Protein AF-A0A523S6F2-F1 (afdb_monomer_lite)

Radius of gyration: 18.32 Å; chains: 1; bounding box: 43×19×48 Å

Foldseek 3Di:
DAQKDKDWDWDWDADPPRHIDIDIDIDIDRNVVVLVVLVVLLVVLVVVLVVVVHDDFLQLSQQQRHPDRPDHDDNVVSVVSSVCSVVVVDND

Secondary structure (DSSP, 8-state):
--SEEEEEEEEEEE-GGG-EEEEEEEEEEEHHHHHHHHHHHHHHHHHHHHHTT--S--HHHHHHH-SS-SS---HHHHHHHHHHHHTTS---

Structure (mmCIF, N/CA/C/O backbone):
data_AF-A0A523S6F2-F1
#
_entry.id   AF-A0A523S6F2-F1
#
loop_
_atom_site.group_PDB
_atom_site.id
_atom_site.type_symbol
_atom_site.label_atom_id
_atom_site.label_alt_id
_atom_site.label_comp_id
_atom_site.label_asym_id
_atom_site.label_entity_id
_atom_site.label_seq_id
_atom_site.pdbx_PDB_ins_code
_atom_site.Cartn_x
_atom_site.Cartn_y
_atom_site.Cartn_z
_atom_site.occupancy
_atom_site.B_iso_or_equiv
_atom_site.auth_seq_id
_atom_site.auth_comp_id
_atom_site.auth_asym_id
_atom_site.auth_atom_id
_atom_site.pdbx_PDB_model_num
ATOM 1 N N . MET A 1 1 ? 22.895 -1.026 12.179 1.00 49.69 1 MET A N 1
ATOM 2 C CA . MET A 1 1 ? 21.588 -1.180 12.859 1.00 49.69 1 MET A CA 1
ATOM 3 C C . MET A 1 1 ? 20.806 0.127 12.732 1.00 49.69 1 MET A C 1
ATOM 5 O O . MET A 1 1 ? 20.507 0.757 13.735 1.00 49.69 1 MET A O 1
ATOM 9 N N . ASN A 1 2 ? 20.493 0.529 11.495 1.00 75.06 2 ASN A N 1
ATOM 10 C CA . ASN A 1 2 ? 19.667 1.704 11.191 1.00 75.06 2 ASN A CA 1
ATOM 11 C C . ASN A 1 2 ? 18.364 1.240 10.526 1.00 75.06 2 ASN A C 1
ATOM 13 O O . ASN A 1 2 ? 18.325 0.159 9.945 1.00 75.06 2 ASN A O 1
ATOM 17 N N . ASN A 1 3 ? 17.316 2.062 10.608 1.00 83.19 3 ASN A N 1
ATOM 18 C CA . ASN A 1 3 ? 15.992 1.847 10.000 1.00 83.19 3 ASN A CA 1
ATOM 19 C C . ASN A 1 3 ? 15.987 2.063 8.468 1.00 83.19 3 ASN A C 1
ATOM 21 O O . ASN A 1 3 ? 14.942 2.281 7.861 1.00 83.19 3 ASN A O 1
ATOM 25 N N . GLU A 1 4 ? 17.163 2.084 7.854 1.00 90.19 4 GLU A N 1
ATOM 26 C CA . GLU A 1 4 ? 17.349 2.254 6.421 1.00 90.19 4 GLU A CA 1
ATOM 27 C C . GLU A 1 4 ? 17.233 0.901 5.731 1.00 90.19 4 GLU A C 1
ATOM 29 O O . GLU A 1 4 ? 17.685 -0.133 6.230 1.00 90.19 4 GLU A O 1
ATOM 34 N N . ARG A 1 5 ? 16.621 0.925 4.559 1.00 89.25 5 ARG A N 1
ATOM 35 C CA . ARG A 1 5 ? 16.438 -0.225 3.707 1.00 89.25 5 ARG A CA 1
ATOM 36 C C . ARG A 1 5 ? 16.812 0.151 2.296 1.00 89.25 5 ARG A C 1
ATOM 38 O O . ARG A 1 5 ? 16.257 1.076 1.710 1.00 89.25 5 ARG A O 1
ATOM 45 N N . GLU A 1 6 ? 17.705 -0.648 1.750 1.00 93.88 6 GLU A N 1
ATOM 46 C CA . GLU A 1 6 ? 18.096 -0.584 0.360 1.00 93.88 6 GLU A CA 1
ATOM 47 C C . GLU A 1 6 ? 17.602 -1.837 -0.364 1.00 93.88 6 GLU A C 1
ATOM 49 O O . GLU A 1 6 ? 17.593 -2.940 0.190 1.00 93.88 6 GLU A O 1
ATOM 54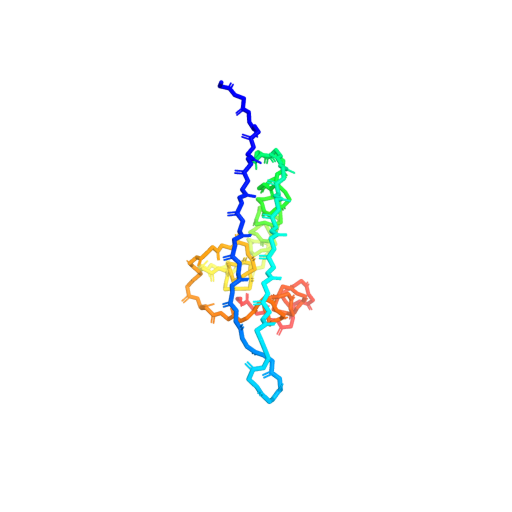 N N . SER A 1 7 ? 17.102 -1.683 -1.582 1.00 94.56 7 SER A N 1
ATOM 55 C CA . SER A 1 7 ? 16.596 -2.784 -2.397 1.00 94.56 7 SER A CA 1
ATOM 56 C C . SER A 1 7 ? 17.013 -2.601 -3.844 1.00 94.56 7 SER A C 1
ATOM 58 O O . SER A 1 7 ? 16.850 -1.524 -4.410 1.00 94.56 7 SER A O 1
ATOM 60 N N . TYR A 1 8 ? 17.527 -3.676 -4.434 1.00 97.00 8 TYR A N 1
ATOM 61 C CA . TYR A 1 8 ? 17.961 -3.725 -5.823 1.00 97.00 8 TYR A CA 1
ATOM 62 C C . TYR A 1 8 ? 17.065 -4.697 -6.585 1.00 97.00 8 TYR A C 1
ATOM 64 O O . TYR A 1 8 ? 16.902 -5.847 -6.174 1.00 97.00 8 TYR A O 1
ATOM 72 N N . PHE A 1 9 ? 16.490 -4.239 -7.692 1.00 97.44 9 PHE A N 1
ATOM 73 C CA . PHE A 1 9 ? 15.692 -5.052 -8.599 1.00 97.44 9 PHE A CA 1
ATOM 74 C C . PHE A 1 9 ? 16.363 -5.059 -9.967 1.00 97.44 9 PHE A C 1
ATOM 76 O O . PHE A 1 9 ? 16.623 -4.003 -10.536 1.00 97.44 9 PHE A O 1
ATOM 83 N N . TYR A 1 10 ? 16.616 -6.259 -10.482 1.00 97.56 10 TYR A N 1
ATOM 84 C CA . TYR A 1 10 ? 17.119 -6.490 -11.830 1.00 97.56 10 TYR A CA 1
ATOM 85 C C . TYR A 1 10 ? 16.021 -7.183 -12.630 1.00 97.56 10 TYR A C 1
ATOM 87 O O . TYR A 1 10 ? 15.602 -8.291 -12.284 1.00 97.56 10 TYR A O 1
ATOM 95 N N . VAL A 1 11 ? 15.525 -6.529 -13.674 1.00 97.69 11 VAL A N 1
ATOM 96 C CA . VAL A 1 11 ? 14.458 -7.056 -14.528 1.00 97.69 11 VAL A CA 1
ATOM 97 C C . VAL A 1 11 ? 15.003 -7.218 -15.935 1.00 97.69 11 VAL A C 1
ATOM 99 O O . VAL A 1 11 ? 15.418 -6.249 -16.560 1.00 97.69 11 VAL A O 1
ATOM 102 N N . HIS A 1 12 ? 14.960 -8.439 -16.458 1.00 97.56 12 HIS A N 1
ATOM 103 C CA . HIS A 1 12 ? 15.346 -8.738 -17.832 1.00 97.56 12 HIS A CA 1
ATOM 104 C C . HIS A 1 12 ? 14.169 -9.347 -18.592 1.00 97.56 12 HIS A C 1
ATOM 106 O O . HIS A 1 12 ? 13.451 -10.201 -18.069 1.00 97.56 12 HIS A O 1
ATOM 112 N N . GLY A 1 13 ? 13.961 -8.909 -19.830 1.00 97.12 13 GLY A N 1
ATOM 113 C CA . GLY A 1 13 ? 12.823 -9.315 -20.644 1.00 97.12 13 GLY A CA 1
ATOM 114 C C . GLY A 1 13 ? 13.039 -9.073 -22.132 1.00 97.12 13 GLY A C 1
ATOM 115 O O . GLY A 1 13 ? 14.153 -8.824 -22.592 1.00 97.12 13 GLY A O 1
ATOM 116 N N . ARG A 1 14 ? 11.952 -9.164 -22.902 1.00 98.06 14 ARG A N 1
ATOM 117 C CA . ARG A 1 14 ? 11.950 -8.943 -24.353 1.00 98.06 14 ARG A CA 1
ATOM 118 C C . ARG A 1 14 ? 10.785 -8.046 -24.764 1.00 98.06 14 ARG A C 1
ATOM 120 O O . ARG A 1 14 ? 9.694 -8.162 -24.212 1.00 98.06 14 ARG A O 1
ATOM 127 N N . GLN A 1 15 ? 11.027 -7.173 -25.733 1.00 96.00 15 GLN A N 1
ATOM 128 C CA . GLN A 1 15 ? 10.061 -6.264 -26.345 1.00 96.00 15 GLN A CA 1
ATOM 129 C C . GLN A 1 15 ? 9.538 -6.826 -27.679 1.00 96.00 15 GLN A C 1
ATOM 131 O O . GLN A 1 15 ? 9.786 -7.983 -28.036 1.00 96.00 15 GLN A O 1
ATOM 136 N N . PHE A 1 16 ? 8.801 -5.996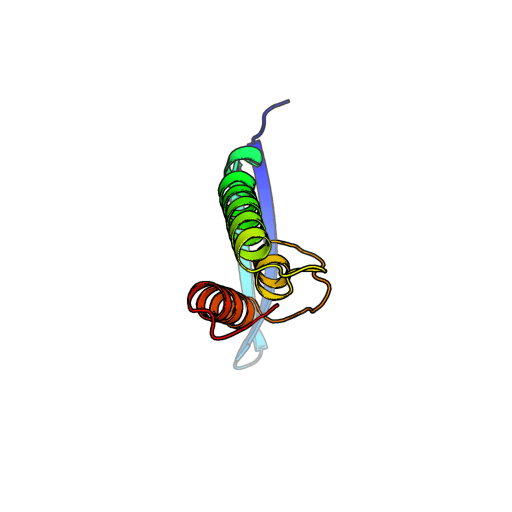 -28.426 1.00 97.44 16 PHE A N 1
ATOM 137 C CA . PHE A 1 16 ? 8.338 -6.314 -29.774 1.00 97.44 16 PHE A CA 1
ATOM 138 C C . PHE A 1 16 ? 9.496 -6.789 -30.667 1.00 97.44 16 PHE A C 1
ATOM 14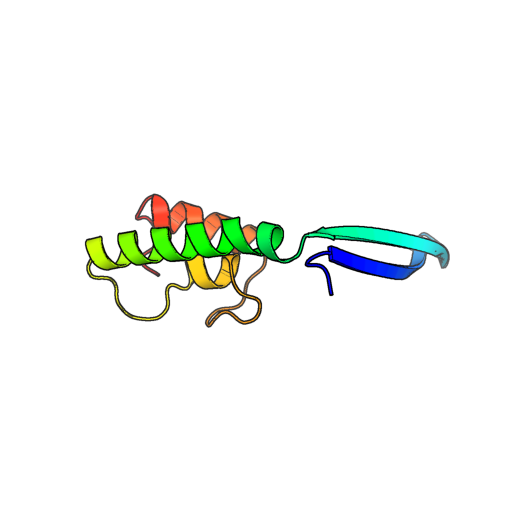0 O O . PHE A 1 16 ? 10.598 -6.246 -30.623 1.00 97.44 16 PHE A O 1
ATOM 147 N N . GLY A 1 17 ? 9.257 -7.843 -31.449 1.00 97.25 17 GLY A N 1
ATOM 148 C CA . GLY A 1 17 ? 10.290 -8.456 -32.291 1.00 97.25 17 GLY A CA 1
ATOM 149 C C . GLY A 1 17 ? 11.377 -9.221 -31.525 1.00 97.25 17 GLY A C 1
ATOM 150 O O . GLY A 1 17 ? 12.370 -9.618 -32.123 1.00 97.25 17 GLY A O 1
ATOM 151 N N . GLY A 1 18 ? 11.217 -9.445 -30.215 1.00 96.69 18 GLY A N 1
ATOM 152 C CA . GLY A 1 18 ? 12.174 -10.201 -29.405 1.00 96.69 18 GLY A CA 1
ATOM 153 C C . GLY A 1 18 ? 13.408 -9.408 -28.966 1.00 96.69 18 GLY A C 1
ATOM 154 O O . GLY A 1 18 ? 14.316 -10.007 -28.389 1.00 96.69 18 GLY A O 1
ATOM 155 N N . ALA A 1 19 ? 13.439 -8.091 -29.199 1.00 97.62 19 ALA A N 1
ATOM 156 C CA . ALA A 1 19 ? 14.526 -7.221 -28.757 1.00 97.62 19 ALA A CA 1
ATOM 157 C C . ALA A 1 19 ? 14.675 -7.273 -27.222 1.00 97.62 19 ALA A C 1
ATOM 159 O O . ALA A 1 19 ? 13.668 -7.157 -26.520 1.00 97.62 19 ALA A O 1
ATOM 160 N N . PRO A 1 20 ? 15.883 -7.477 -26.671 1.00 97.69 20 PRO A N 1
ATOM 161 C CA . PRO A 1 20 ? 16.070 -7.581 -25.228 1.00 97.69 20 PRO A CA 1
ATOM 162 C C . PRO A 1 20 ? 15.841 -6.230 -24.539 1.00 97.69 20 PRO A C 1
ATOM 164 O O . PRO A 1 20 ? 16.185 -5.179 -25.074 1.00 97.69 20 PRO A O 1
ATOM 167 N N . ILE A 1 21 ? 15.303 -6.270 -23.323 1.00 97.75 21 ILE A N 1
ATOM 168 C CA . ILE A 1 21 ? 15.221 -5.123 -22.415 1.00 97.75 21 ILE A CA 1
ATOM 169 C C . ILE A 1 21 ? 15.762 -5.525 -21.045 1.00 97.75 21 ILE A C 1
ATOM 171 O O . ILE A 1 21 ? 15.483 -6.619 -20.556 1.00 97.75 21 ILE A O 1
ATOM 175 N N . THR A 1 22 ? 16.504 -4.615 -20.422 1.00 98.00 22 THR A N 1
ATOM 176 C CA . THR A 1 22 ? 16.998 -4.737 -19.051 1.00 98.00 22 THR A CA 1
ATOM 177 C C . THR A 1 22 ? 16.631 -3.473 -18.281 1.00 98.00 22 THR A C 1
ATOM 179 O O . THR A 1 22 ? 16.724 -2.375 -18.828 1.00 98.00 22 THR A O 1
ATOM 182 N N . ILE A 1 23 ? 16.193 -3.628 -17.033 1.00 98.00 23 ILE A N 1
ATOM 183 C CA . ILE A 1 23 ? 15.835 -2.541 -16.124 1.00 98.00 23 ILE A CA 1
ATOM 184 C C . ILE A 1 23 ? 16.498 -2.807 -14.774 1.00 98.00 23 ILE A C 1
ATOM 186 O O . ILE A 1 23 ? 16.227 -3.830 -14.143 1.00 98.00 23 ILE A O 1
ATOM 190 N N . ASP A 1 24 ? 17.291 -1.839 -14.322 1.00 98.00 24 ASP A N 1
ATOM 191 C CA . ASP A 1 24 ? 17.942 -1.846 -13.016 1.00 98.00 24 ASP A CA 1
ATOM 192 C C . ASP A 1 24 ? 17.292 -0.786 -12.129 1.00 98.00 24 ASP A C 1
ATOM 194 O O . ASP A 1 24 ? 17.192 0.382 -12.508 1.00 98.00 24 ASP A O 1
ATOM 198 N N . ILE A 1 25 ? 16.830 -1.187 -10.946 1.00 98.06 25 ILE A N 1
ATOM 199 C CA . ILE A 1 25 ? 16.145 -0.302 -10.002 1.00 98.06 25 ILE A CA 1
ATOM 200 C C . ILE A 1 25 ? 16.828 -0.415 -8.646 1.00 98.06 25 ILE A C 1
ATOM 202 O O . ILE A 1 25 ? 16.923 -1.505 -8.085 1.00 98.06 25 ILE A O 1
ATOM 206 N N . ARG A 1 26 ? 17.245 0.722 -8.089 1.00 97.12 26 ARG A N 1
ATOM 207 C CA . ARG A 1 26 ? 17.709 0.850 -6.706 1.00 97.12 26 ARG A CA 1
ATOM 208 C C . ARG A 1 26 ? 16.714 1.704 -5.935 1.00 97.12 26 ARG A C 1
ATOM 210 O O . ARG A 1 26 ? 16.355 2.789 -6.382 1.00 97.12 26 ARG A O 1
ATOM 217 N N . VAL A 1 27 ? 16.266 1.203 -4.792 1.00 95.62 27 VAL A N 1
ATOM 218 C CA . VAL A 1 27 ? 15.347 1.899 -3.891 1.00 95.62 27 VAL A CA 1
ATOM 219 C C . VAL A 1 27 ? 16.011 2.016 -2.533 1.00 95.62 27 VAL A C 1
ATOM 221 O O . VAL A 1 27 ? 16.313 1.002 -1.909 1.00 95.62 27 VAL A O 1
ATOM 224 N N . GLU A 1 28 ? 16.201 3.247 -2.079 1.00 94.12 28 GLU A N 1
ATOM 225 C CA . GLU A 1 28 ? 16.662 3.576 -0.734 1.00 94.12 28 GLU A CA 1
ATOM 226 C C . GLU A 1 28 ? 15.508 4.222 0.028 1.00 94.12 28 GLU A C 1
ATOM 228 O O . GLU A 1 28 ? 14.887 5.172 -0.451 1.00 94.12 28 GLU A O 1
ATOM 233 N N . MET A 1 29 ? 15.179 3.687 1.199 1.00 91.06 29 MET A N 1
ATOM 234 C CA . MET A 1 29 ? 14.075 4.189 2.009 1.00 91.06 29 MET A CA 1
ATOM 235 C C . MET A 1 29 ? 14.288 3.923 3.492 1.00 91.06 29 MET A C 1
ATOM 237 O O . MET A 1 29 ? 15.057 3.052 3.882 1.00 91.06 29 MET A O 1
ATOM 241 N N . THR A 1 30 ? 13.535 4.627 4.328 1.00 92.50 30 THR A N 1
ATOM 242 C CA . THR A 1 30 ? 13.474 4.361 5.767 1.00 92.50 30 THR A CA 1
ATOM 243 C C . THR A 1 30 ? 12.234 3.509 6.066 1.00 92.50 30 THR A C 1
ATOM 245 O O . THR A 1 30 ? 11.111 3.950 5.817 1.00 92.50 30 THR A O 1
ATOM 248 N N . ASP A 1 31 ? 12.405 2.290 6.589 1.00 88.12 31 ASP A N 1
ATOM 249 C CA . ASP A 1 31 ? 11.342 1.263 6.647 1.00 88.12 31 ASP A CA 1
ATOM 250 C C . ASP A 1 31 ? 10.203 1.650 7.612 1.00 88.12 31 ASP A C 1
ATOM 252 O O . ASP A 1 31 ? 9.025 1.557 7.269 1.00 88.12 31 ASP A O 1
ATOM 256 N N . GLY A 1 32 ? 10.535 2.176 8.796 1.00 87.50 32 GLY A N 1
ATOM 257 C CA . GLY A 1 32 ? 9.538 2.629 9.779 1.00 87.50 32 GLY A CA 1
ATOM 258 C C . GLY A 1 32 ? 8.569 3.699 9.242 1.00 87.50 32 GLY A C 1
ATOM 259 O O . GLY A 1 32 ? 7.356 3.480 9.275 1.00 87.50 32 GLY A O 1
ATOM 260 N N . PRO A 1 33 ? 9.060 4.838 8.712 1.00 90.31 33 PRO A N 1
ATOM 261 C CA . PRO A 1 33 ? 8.216 5.841 8.062 1.00 90.31 33 PRO A CA 1
ATOM 262 C C . PRO A 1 33 ? 7.400 5.307 6.880 1.00 90.31 33 PRO A C 1
ATOM 264 O O . PRO A 1 33 ? 6.292 5.785 6.665 1.00 90.31 33 PRO A O 1
ATOM 267 N N . ASN A 1 34 ? 7.893 4.303 6.149 1.00 89.25 34 ASN A N 1
ATOM 268 C CA . ASN A 1 34 ? 7.169 3.714 5.021 1.00 89.25 34 ASN A CA 1
ATOM 269 C C . ASN A 1 34 ? 5.886 2.976 5.462 1.00 89.25 34 ASN A C 1
ATOM 271 O O . ASN A 1 34 ? 4.859 3.038 4.791 1.00 89.25 34 ASN A O 1
ATOM 275 N N . ALA A 1 35 ? 5.912 2.312 6.623 1.00 89.44 35 ALA A N 1
ATOM 276 C CA . ALA A 1 35 ? 4.745 1.610 7.168 1.00 89.44 35 ALA A CA 1
ATOM 277 C C . ALA A 1 35 ? 3.768 2.525 7.936 1.00 89.44 35 ALA A C 1
ATOM 279 O O . ALA A 1 35 ? 2.597 2.177 8.111 1.00 89.44 35 ALA A O 1
ATOM 280 N N . GLY A 1 36 ? 4.237 3.686 8.402 1.00 94.06 36 GLY A N 1
ATOM 281 C CA . GLY A 1 36 ? 3.475 4.606 9.253 1.00 94.06 36 GLY A CA 1
ATOM 282 C C . GLY A 1 36 ? 2.119 5.043 8.676 1.00 94.06 36 GLY A C 1
ATOM 283 O O . GLY A 1 36 ? 1.108 4.879 9.364 1.00 94.06 36 GLY A O 1
ATOM 284 N N . PRO A 1 37 ? 2.051 5.554 7.431 1.00 94.06 37 PRO A N 1
ATOM 285 C CA . PRO A 1 37 ? 0.794 5.991 6.821 1.00 94.06 37 PRO A CA 1
ATOM 286 C C . PRO A 1 37 ? -0.250 4.874 6.727 1.00 94.06 37 PRO A C 1
ATOM 288 O O . PRO A 1 37 ? -1.403 5.067 7.110 1.00 94.06 37 PRO A O 1
ATOM 291 N N . ILE A 1 38 ? 0.171 3.675 6.311 1.00 95.25 38 ILE A N 1
ATOM 292 C CA . ILE A 1 38 ? -0.714 2.510 6.194 1.00 95.25 38 ILE A CA 1
ATOM 293 C C . ILE A 1 38 ? -1.271 2.098 7.560 1.00 95.25 38 ILE A C 1
ATOM 295 O O . ILE A 1 38 ? -2.466 1.823 7.690 1.00 95.25 38 ILE A O 1
ATOM 299 N N . LEU A 1 39 ? -0.431 2.102 8.600 1.00 96.12 39 LEU A N 1
ATOM 300 C CA . LEU A 1 39 ? -0.875 1.828 9.965 1.00 96.12 39 LEU A CA 1
ATOM 301 C C . LEU A 1 39 ? -1.887 2.877 10.451 1.00 96.12 39 LEU A C 1
ATOM 303 O O . LEU A 1 39 ? -2.901 2.524 11.057 1.00 96.12 39 LEU A O 1
ATOM 307 N N . PHE A 1 40 ? -1.637 4.157 10.172 1.00 97.12 40 PHE A N 1
ATOM 308 C CA . PHE A 1 40 ? -2.526 5.247 10.568 1.00 97.12 40 PHE A CA 1
ATOM 309 C C . PHE A 1 40 ? -3.910 5.125 9.917 1.00 97.12 40 PHE A C 1
ATOM 311 O O . PHE A 1 40 ? -4.934 5.250 10.598 1.00 97.12 40 PHE A O 1
ATOM 318 N N . ASP A 1 41 ? -3.959 4.801 8.626 1.00 95.88 41 ASP A N 1
ATOM 319 C CA . ASP A 1 41 ? -5.218 4.586 7.915 1.00 95.88 41 ASP A CA 1
ATOM 320 C C . ASP A 1 41 ? -5.953 3.332 8.400 1.00 95.88 41 ASP A C 1
ATOM 322 O O . ASP A 1 41 ? -7.174 3.370 8.574 1.00 95.88 41 ASP A O 1
ATOM 326 N N . ALA A 1 42 ? -5.236 2.255 8.737 1.00 96.69 42 ALA A N 1
ATOM 327 C CA . ALA A 1 42 ? -5.840 1.064 9.330 1.00 96.69 42 ALA A CA 1
ATOM 328 C C . ALA A 1 42 ? -6.507 1.357 10.687 1.00 96.69 42 ALA A C 1
ATOM 330 O O . ALA A 1 42 ? -7.640 0.925 10.936 1.00 96.69 42 ALA A O 1
ATOM 331 N N . ILE A 1 43 ? -5.853 2.145 11.547 1.00 97.44 43 ILE A N 1
ATOM 332 C CA . ILE A 1 43 ? -6.408 2.581 12.839 1.00 97.44 43 ILE A CA 1
ATOM 333 C C . ILE A 1 43 ? -7.669 3.428 12.622 1.00 97.44 43 ILE A C 1
ATOM 335 O O . ILE A 1 43 ? -8.699 3.195 13.263 1.00 97.44 43 ILE A O 1
ATOM 339 N N . ARG A 1 44 ? -7.624 4.393 11.698 1.00 97.31 44 ARG A N 1
ATOM 340 C CA . ARG A 1 44 ? -8.762 5.279 11.396 1.00 97.31 44 ARG A CA 1
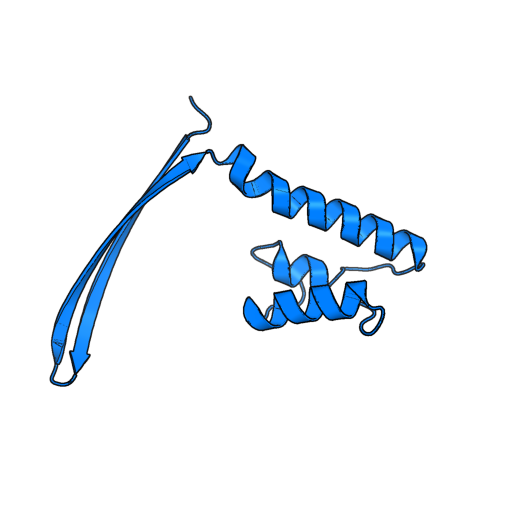ATOM 341 C C . ARG A 1 44 ? -9.940 4.521 10.794 1.00 97.31 44 ARG A C 1
ATOM 343 O O . ARG A 1 44 ? -11.073 4.726 11.232 1.00 97.31 44 ARG A O 1
ATOM 350 N N . GLY A 1 45 ? -9.677 3.619 9.851 1.00 96.25 45 GLY A N 1
ATOM 351 C CA . GLY A 1 45 ? -10.681 2.736 9.259 1.00 96.25 45 GLY A CA 1
ATOM 352 C C . GLY A 1 45 ? -11.346 1.848 10.311 1.00 96.25 45 GLY A C 1
ATOM 353 O O . GLY A 1 45 ? -12.572 1.761 10.360 1.00 96.25 45 GLY A O 1
ATOM 354 N N . THR A 1 46 ? -10.555 1.294 11.233 1.00 96.44 46 THR A N 1
ATOM 355 C CA . THR A 1 46 ? -11.068 0.509 12.367 1.00 96.44 46 THR A CA 1
ATOM 356 C C . THR A 1 46 ? -11.935 1.357 13.293 1.00 96.44 46 THR A C 1
ATOM 358 O O . THR A 1 46 ? -13.036 0.951 13.660 1.00 96.44 46 THR A O 1
ATOM 361 N N . LYS A 1 47 ? -11.506 2.580 13.627 1.00 97.62 47 LYS A N 1
ATOM 362 C CA . LYS A 1 47 ? -12.312 3.490 14.452 1.00 97.62 47 LYS A CA 1
ATOM 363 C C . LYS A 1 47 ? -13.642 3.849 13.786 1.00 97.62 47 LYS A C 1
ATOM 365 O O . LYS A 1 47 ? -14.649 3.970 14.483 1.00 97.62 47 LYS A O 1
ATOM 370 N N . LEU A 1 48 ? -13.657 4.022 12.464 1.00 96.56 48 LEU A N 1
ATOM 371 C CA . LEU A 1 48 ? -14.880 4.261 11.699 1.00 96.56 48 LEU A CA 1
ATOM 372 C C . LEU A 1 48 ? -15.804 3.036 11.709 1.00 96.56 48 LEU A C 1
ATOM 374 O O . LEU A 1 48 ? -16.999 3.197 11.938 1.00 96.56 48 LEU A O 1
ATOM 378 N N . ALA A 1 49 ? -15.262 1.830 11.526 1.00 96.94 49 ALA A N 1
ATOM 379 C CA . ALA A 1 49 ? -16.030 0.589 11.613 1.00 96.94 49 ALA A CA 1
ATOM 380 C C . ALA A 1 49 ? -16.687 0.412 12.988 1.00 96.94 49 ALA A C 1
ATOM 382 O O . ALA A 1 49 ? -17.878 0.122 13.057 1.00 96.94 49 ALA A O 1
ATOM 383 N N . LEU A 1 50 ? -15.950 0.694 14.070 1.00 96.69 50 LEU A N 1
ATOM 384 C CA . LEU A 1 50 ? -16.485 0.672 15.435 1.00 96.69 50 LEU A CA 1
ATOM 385 C C . LEU A 1 50 ? -17.658 1.644 15.605 1.00 96.69 50 LEU A C 1
ATOM 387 O O . LEU A 1 50 ? -18.671 1.280 16.189 1.00 96.69 50 LEU A O 1
ATOM 391 N N . LYS A 1 51 ? -17.555 2.865 15.059 1.00 96.31 51 LYS A N 1
ATOM 392 C CA . LYS A 1 51 ? -18.657 3.847 15.082 1.00 96.31 51 LYS A CA 1
ATOM 393 C C . LYS A 1 51 ? -19.886 3.398 14.288 1.00 96.31 51 LYS A C 1
ATOM 395 O O . LYS A 1 51 ? -20.972 3.899 14.542 1.00 96.31 51 LYS A O 1
ATOM 400 N N . ARG A 1 52 ? -19.705 2.513 13.308 1.00 95.88 52 ARG A N 1
ATOM 401 C CA . ARG A 1 52 ? -20.774 1.955 12.470 1.00 95.88 52 ARG A CA 1
ATOM 402 C C . ARG A 1 52 ? -21.254 0.584 12.954 1.00 95.88 52 ARG A C 1
ATOM 404 O O . ARG A 1 52 ? -22.034 -0.045 12.249 1.00 95.88 52 ARG A O 1
ATOM 411 N N . GLU A 1 53 ? -20.758 0.112 14.100 1.00 95.56 53 GLU A N 1
ATOM 412 C CA . GLU A 1 53 ? -21.067 -1.213 14.655 1.00 95.56 53 GLU A CA 1
ATOM 413 C C . GLU A 1 53 ? -20.756 -2.360 13.671 1.00 95.56 53 GLU A C 1
ATOM 415 O O . GLU A 1 53 ? -21.444 -3.378 13.591 1.00 95.56 53 GLU A O 1
ATOM 420 N N . ILE A 1 54 ? -19.694 -2.189 12.879 1.00 94.00 54 ILE A N 1
ATOM 421 C CA . ILE A 1 54 ? -19.230 -3.179 11.906 1.00 94.00 54 ILE A CA 1
ATOM 422 C C . ILE A 1 54 ? -18.130 -4.013 12.560 1.00 94.00 54 ILE A C 1
ATOM 424 O O . ILE A 1 54 ? -17.063 -3.499 12.894 1.00 94.00 54 ILE A O 1
ATOM 428 N N . GLY A 1 55 ? -18.405 -5.306 12.735 1.00 89.69 55 GLY A N 1
ATOM 429 C CA . GLY A 1 55 ? -17.438 -6.305 13.185 1.00 89.69 55 GLY A CA 1
ATOM 430 C C . GLY A 1 55 ? -16.884 -7.153 12.037 1.00 89.69 55 GLY A C 1
ATOM 431 O O . GLY A 1 55 ? -17.345 -7.073 10.899 1.00 89.69 55 GLY A O 1
ATOM 432 N N . GLY A 1 56 ? -15.916 -8.009 12.362 1.00 92.31 56 GLY A N 1
ATOM 433 C CA . GLY A 1 56 ? -15.238 -8.868 11.391 1.00 92.31 56 GLY A CA 1
ATOM 434 C C . GLY A 1 56 ? -14.058 -8.180 10.705 1.00 92.31 56 GLY A C 1
ATOM 435 O O . GLY A 1 56 ? -13.598 -7.118 11.124 1.00 92.31 56 GLY A O 1
ATOM 436 N N . ALA A 1 57 ? -13.529 -8.818 9.663 1.00 93.62 57 ALA A N 1
ATOM 437 C CA . ALA A 1 57 ? -12.391 -8.279 8.938 1.00 93.62 57 ALA A CA 1
ATOM 438 C C . ALA A 1 57 ? -12.838 -7.180 7.962 1.00 93.62 57 ALA A C 1
ATOM 440 O O . ALA A 1 57 ? -13.681 -7.414 7.099 1.00 93.62 57 ALA A O 1
ATOM 441 N N . LEU A 1 58 ? -12.245 -5.991 8.080 1.00 95.69 58 LEU A N 1
ATOM 442 C CA . LEU A 1 58 ? -12.508 -4.865 7.182 1.00 95.69 58 LEU A CA 1
ATOM 443 C C . LEU A 1 58 ? -11.845 -5.131 5.831 1.00 95.69 58 LEU A C 1
ATOM 445 O O . LEU A 1 58 ? -10.677 -4.788 5.651 1.00 95.69 58 LEU A O 1
ATOM 449 N N . GLU A 1 59 ? -12.551 -5.790 4.910 1.00 96.25 59 GLU A N 1
ATOM 450 C CA . GLU A 1 59 ? -12.029 -6.191 3.596 1.00 96.25 59 GLU A CA 1
ATOM 451 C C . GLU A 1 59 ? -11.411 -5.010 2.839 1.00 96.25 59 GLU A C 1
ATOM 453 O O . GLU A 1 59 ? -10.332 -5.159 2.275 1.00 96.25 59 GLU A O 1
ATOM 458 N N . SER A 1 60 ? -12.048 -3.838 2.879 1.00 96.44 60 SER A N 1
ATOM 459 C CA . SER A 1 60 ? -11.622 -2.627 2.164 1.00 96.44 60 SER A CA 1
ATOM 460 C C . SER A 1 60 ? -10.272 -2.117 2.666 1.00 96.44 60 SER A C 1
ATOM 462 O O . SER A 1 60 ? -9.335 -1.940 1.892 1.00 96.44 60 SER A O 1
ATOM 464 N N . ILE A 1 61 ? -10.150 -1.949 3.985 1.00 97.00 61 ILE A N 1
ATOM 465 C CA . ILE A 1 61 ? -8.916 -1.495 4.639 1.00 97.00 61 ILE A CA 1
ATOM 466 C C . ILE A 1 61 ? -7.827 -2.567 4.531 1.00 97.00 61 ILE A C 1
ATOM 468 O O . ILE A 1 61 ? -6.661 -2.264 4.281 1.00 97.00 61 ILE A O 1
ATOM 472 N N . SER A 1 62 ? -8.217 -3.834 4.687 1.00 96.81 62 SER A N 1
ATOM 473 C CA . SER A 1 62 ? -7.300 -4.970 4.659 1.00 96.81 62 SER A CA 1
ATOM 474 C C . SER A 1 62 ? -6.664 -5.134 3.281 1.00 96.81 62 SER A C 1
ATOM 476 O O . SER A 1 62 ? -5.450 -5.279 3.179 1.00 96.81 62 SER A O 1
ATOM 478 N N . ALA A 1 63 ? -7.480 -5.085 2.224 1.00 96.75 63 ALA A N 1
ATOM 479 C CA . ALA A 1 63 ? -7.040 -5.203 0.838 1.00 96.75 63 ALA A CA 1
ATOM 480 C C . ALA A 1 63 ? -6.058 -4.104 0.417 1.00 96.75 63 ALA A C 1
ATOM 482 O O . ALA A 1 63 ? -5.190 -4.363 -0.409 1.00 96.75 63 ALA A O 1
ATOM 483 N N . TYR A 1 64 ? -6.199 -2.901 0.977 1.00 96.19 64 TYR A N 1
ATOM 484 C CA . TYR A 1 64 ? -5.329 -1.766 0.679 1.00 96.19 64 TYR A CA 1
ATOM 485 C C . TYR A 1 64 ? -4.021 -1.799 1.483 1.00 96.19 64 TYR A C 1
ATOM 487 O O . TYR A 1 64 ? -2.948 -1.556 0.939 1.00 96.19 64 TYR A O 1
ATOM 495 N N . GLY A 1 65 ? -4.096 -2.112 2.781 1.00 95.38 65 GLY A N 1
ATOM 496 C CA . GLY A 1 65 ? -2.966 -1.945 3.699 1.00 95.38 65 GLY A CA 1
ATOM 497 C C . GLY A 1 65 ? -2.110 -3.187 3.959 1.00 95.38 65 GLY A C 1
ATOM 498 O O . GLY A 1 65 ? -1.041 -3.071 4.556 1.00 95.38 65 GLY A O 1
ATOM 499 N N . PHE A 1 66 ? -2.550 -4.387 3.567 1.00 95.94 66 PHE A N 1
ATOM 500 C CA . PHE A 1 66 ? -1.906 -5.627 4.010 1.00 95.94 66 PHE A CA 1
ATOM 501 C C . PHE A 1 66 ? -1.563 -6.560 2.853 1.00 95.94 66 PHE A C 1
ATOM 503 O O . PHE A 1 66 ? -2.343 -6.767 1.931 1.00 95.94 66 PHE A O 1
ATOM 510 N N . LYS A 1 67 ? -0.396 -7.208 2.953 1.00 94.44 67 LYS A N 1
ATOM 511 C CA . LYS A 1 67 ? 0.129 -8.127 1.925 1.00 94.44 67 LYS A CA 1
ATOM 512 C C . LYS A 1 67 ? -0.723 -9.385 1.723 1.00 94.44 67 LYS A C 1
ATOM 514 O O . LYS A 1 67 ? -0.681 -9.984 0.655 1.00 94.44 67 LYS A O 1
ATOM 519 N N . LYS A 1 68 ? -1.456 -9.818 2.754 1.00 95.31 68 LYS A N 1
ATOM 520 C CA . LYS A 1 68 ? -2.316 -11.009 2.724 1.00 95.31 68 LYS A CA 1
ATOM 521 C C . LYS A 1 68 ? -3.692 -10.670 3.305 1.00 95.31 68 LYS A C 1
ATOM 523 O O . LYS A 1 68 ? -3.972 -11.019 4.453 1.00 95.31 68 LYS A O 1
ATOM 528 N N . PRO A 1 69 ? -4.529 -9.944 2.552 1.00 96.44 69 PRO A N 1
ATOM 529 C CA . PRO A 1 69 ? -5.862 -9.595 3.012 1.00 96.44 69 PRO A CA 1
ATOM 530 C C . PRO A 1 69 ? -6.788 -10.824 2.985 1.00 96.44 69 PRO A C 1
ATOM 532 O O . PRO A 1 69 ? -6.552 -11.747 2.202 1.00 96.44 69 PRO A O 1
ATOM 535 N N . PRO A 1 70 ? -7.885 -10.829 3.767 1.00 95.50 70 PRO A N 1
ATOM 536 C CA . PRO A 1 70 ? -8.907 -11.880 3.703 1.00 95.50 70 PRO A CA 1
ATOM 537 C C . PRO A 1 70 ? -9.516 -12.033 2.306 1.00 95.50 70 PRO A C 1
ATOM 539 O O . PRO A 1 70 ? -9.829 -13.141 1.879 1.00 95.50 70 PRO A O 1
ATOM 542 N N . LYS A 1 71 ? -9.646 -10.913 1.583 1.00 95.56 71 LYS A N 1
ATOM 543 C CA . LYS A 1 71 ? -10.126 -10.861 0.204 1.00 95.56 71 LYS A CA 1
ATOM 544 C C . LYS A 1 71 ? -9.100 -10.163 -0.693 1.00 95.56 71 LYS A C 1
ATOM 546 O O . LYS A 1 71 ? -9.057 -8.932 -0.717 1.00 95.56 71 LYS A O 1
ATOM 551 N N . PRO A 1 72 ? -8.265 -10.926 -1.417 1.00 95.19 72 PRO A N 1
ATOM 552 C CA . PRO A 1 72 ? -7.293 -10.369 -2.350 1.00 95.19 72 PRO A CA 1
ATOM 553 C C . PRO A 1 72 ? -7.965 -9.633 -3.508 1.00 95.19 72 PRO A C 1
ATOM 555 O O . PRO A 1 72 ? -9.013 -10.043 -4.008 1.00 95.19 72 PRO A O 1
ATOM 558 N N . THR A 1 73 ? -7.342 -8.548 -3.953 1.00 95.56 73 THR A N 1
ATOM 559 C CA . THR A 1 73 ? -7.763 -7.770 -5.119 1.00 95.56 73 THR A CA 1
ATOM 560 C C . THR A 1 73 ? -6.572 -6.969 -5.652 1.00 95.56 73 THR A C 1
ATOM 562 O O . THR A 1 73 ? -5.484 -7.010 -5.078 1.00 95.56 73 THR A O 1
ATOM 565 N N . THR A 1 74 ? -6.748 -6.263 -6.765 1.00 96.75 74 THR A N 1
ATOM 566 C CA . THR A 1 74 ? -5.720 -5.362 -7.303 1.00 96.75 74 THR A CA 1
ATOM 567 C C . THR A 1 74 ? -5.658 -4.064 -6.495 1.00 96.75 74 THR A C 1
ATOM 569 O O . THR A 1 74 ? -6.682 -3.630 -5.967 1.00 96.75 74 THR A O 1
ATOM 572 N N . MET A 1 75 ? -4.495 -3.399 -6.453 1.00 93.81 75 MET A N 1
ATOM 573 C CA . MET A 1 75 ? -4.327 -2.123 -5.729 1.00 93.81 75 MET A CA 1
ATOM 574 C C . MET A 1 75 ? -5.372 -1.078 -6.144 1.00 93.81 75 MET A C 1
ATOM 576 O O . MET A 1 75 ? -6.060 -0.529 -5.290 1.00 93.81 75 MET A O 1
ATOM 580 N N . TYR A 1 76 ? -5.603 -0.919 -7.453 1.00 96.12 76 TYR A N 1
ATOM 581 C CA . TYR A 1 76 ? -6.638 -0.023 -7.986 1.00 96.12 76 TYR A CA 1
ATOM 582 C C . TYR A 1 76 ? -8.036 -0.318 -7.420 1.00 96.12 76 TYR A C 1
ATOM 584 O O . TYR A 1 76 ? -8.786 0.586 -7.069 1.00 96.12 76 TYR A O 1
ATOM 592 N N . ARG A 1 77 ? -8.415 -1.596 -7.302 1.00 97.12 77 ARG A N 1
ATOM 593 C CA . ARG A 1 77 ? -9.718 -1.965 -6.731 1.00 97.12 77 ARG A CA 1
ATOM 594 C C . ARG A 1 77 ? -9.749 -1.767 -5.217 1.00 97.12 77 ARG A C 1
ATOM 596 O O . ARG A 1 77 ? -10.796 -1.395 -4.700 1.00 97.12 77 ARG A O 1
ATOM 603 N N . ALA A 1 78 ? -8.639 -2.014 -4.524 1.00 97.06 78 ALA A N 1
ATOM 604 C CA . ALA A 1 78 ? -8.533 -1.805 -3.085 1.00 97.06 78 ALA A CA 1
ATOM 605 C C . ALA A 1 78 ? -8.711 -0.324 -2.714 1.00 97.06 78 ALA A C 1
ATOM 607 O O . ALA A 1 78 ? -9.489 -0.019 -1.815 1.00 97.06 78 ALA A O 1
ATOM 608 N N . GLU A 1 79 ? -8.082 0.593 -3.454 1.00 96.25 79 GLU A N 1
ATOM 609 C CA . GLU A 1 79 ? -8.263 2.045 -3.291 1.00 96.25 79 GLU A CA 1
ATOM 610 C C . GLU A 1 79 ? -9.738 2.447 -3.411 1.00 96.25 79 GLU A C 1
ATOM 612 O O . GLU A 1 79 ? -10.287 3.123 -2.540 1.00 96.25 79 GLU A O 1
ATOM 617 N N . ARG A 1 80 ? -10.427 1.937 -4.438 1.00 97.50 80 ARG A N 1
ATOM 618 C CA . ARG A 1 80 ? -11.864 2.181 -4.636 1.00 97.50 80 ARG A CA 1
ATOM 619 C C . ARG A 1 80 ? -12.720 1.618 -3.506 1.00 97.50 80 ARG A C 1
ATOM 621 O O . ARG A 1 80 ? -13.677 2.266 -3.092 1.00 97.50 80 ARG A O 1
ATOM 628 N N . TRP A 1 81 ? -12.385 0.443 -2.974 1.00 97.12 81 TRP A N 1
ATOM 629 C CA . TRP A 1 81 ? -13.100 -0.117 -1.823 1.00 97.12 81 TRP A CA 1
ATOM 630 C C . TRP A 1 81 ? -12.935 0.747 -0.577 1.00 97.12 81 TRP A C 1
ATOM 632 O O . TRP A 1 81 ? -13.906 0.936 0.153 1.00 97.12 81 TRP A O 1
ATOM 642 N N . VAL A 1 82 ? -11.743 1.308 -0.346 1.00 97.12 82 VAL A N 1
ATOM 643 C CA . VAL A 1 82 ? -11.522 2.263 0.747 1.00 97.12 82 VAL A CA 1
ATOM 644 C C . VAL A 1 82 ? -12.386 3.509 0.549 1.00 97.12 82 VAL A C 1
ATOM 646 O O . VAL A 1 82 ? -13.085 3.900 1.481 1.00 97.12 82 VAL A O 1
ATOM 649 N N . GLU A 1 83 ? -12.424 4.097 -0.650 1.00 97.06 83 GLU A N 1
ATOM 650 C CA . GLU A 1 83 ? -13.297 5.245 -0.946 1.00 97.06 83 GLU A CA 1
ATOM 651 C C . GLU A 1 83 ? -14.779 4.929 -0.690 1.00 97.06 83 GLU A C 1
ATOM 653 O O . GLU A 1 83 ? -15.485 5.689 -0.023 1.00 97.06 83 GLU A O 1
ATOM 658 N N . GLU A 1 84 ? -15.262 3.788 -1.180 1.00 97.06 84 GLU A N 1
ATOM 659 C CA . GLU A 1 84 ? -16.638 3.334 -0.972 1.00 97.06 84 GLU A CA 1
ATOM 660 C C . GLU A 1 84 ? -16.945 3.086 0.508 1.00 97.06 84 GLU A C 1
ATOM 662 O O . GLU A 1 84 ? -18.031 3.438 0.980 1.00 97.06 84 GLU A O 1
ATOM 667 N N . PHE A 1 85 ? -15.994 2.518 1.252 1.00 96.62 85 PHE A N 1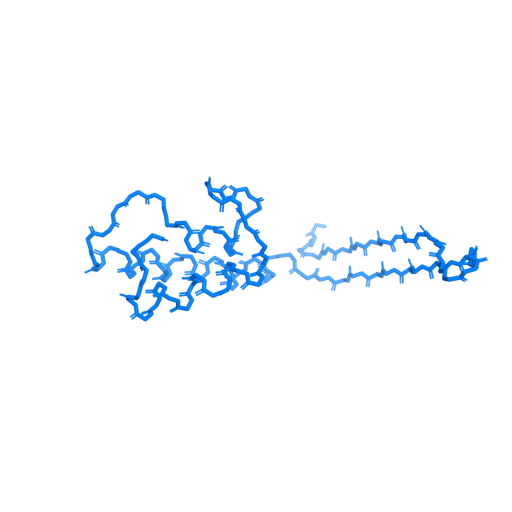
ATOM 668 C CA . PHE A 1 85 ? -16.104 2.337 2.693 1.00 96.62 85 PHE A CA 1
ATOM 669 C C . PHE A 1 85 ? -16.204 3.694 3.393 1.00 96.62 85 PHE A C 1
ATOM 671 O O . PHE A 1 85 ? -17.131 3.916 4.170 1.00 96.62 85 PHE A O 1
ATOM 678 N N . LEU A 1 86 ? -15.339 4.657 3.076 1.00 95.56 86 LEU A N 1
ATOM 679 C CA . LEU A 1 86 ? -15.393 5.999 3.663 1.00 95.56 86 LEU A CA 1
ATOM 680 C C . LEU A 1 86 ? -16.731 6.698 3.371 1.00 95.56 86 LEU A C 1
ATOM 682 O O . LEU A 1 86 ? -17.351 7.228 4.294 1.00 95.56 86 LEU A O 1
ATOM 686 N N . LEU A 1 87 ? -17.238 6.592 2.139 1.00 96.38 87 LEU A N 1
ATOM 687 C CA . LEU A 1 87 ? -18.527 7.149 1.702 1.00 96.38 87 LEU A CA 1
ATOM 688 C C . LEU A 1 87 ? -19.759 6.345 2.155 1.00 96.38 87 LEU A C 1
ATOM 690 O O . LEU A 1 87 ? -20.877 6.679 1.769 1.00 96.38 87 LEU A O 1
ATOM 694 N N . ASN A 1 88 ? -19.574 5.291 2.955 1.00 93.00 88 ASN A N 1
ATOM 695 C CA . ASN A 1 88 ? -20.643 4.411 3.439 1.00 93.00 88 ASN A CA 1
ATOM 696 C C . ASN A 1 88 ? -21.441 3.706 2.319 1.00 93.00 88 ASN A C 1
ATOM 698 O O . ASN A 1 88 ? -22.584 3.304 2.519 1.00 93.00 88 ASN A O 1
ATOM 702 N N . LYS A 1 89 ? -20.838 3.543 1.136 1.00 94.56 89 LYS A N 1
ATOM 703 C CA . LYS A 1 89 ? -21.385 2.774 0.003 1.00 94.56 89 LYS A CA 1
ATOM 704 C C . LYS A 1 89 ? -21.041 1.287 0.094 1.00 94.56 89 LYS A C 1
ATOM 706 O O . LYS A 1 89 ? -21.650 0.465 -0.584 1.00 94.56 89 LYS A O 1
ATOM 711 N N . ARG A 1 90 ? -20.067 0.944 0.939 1.00 90.25 90 ARG A N 1
ATOM 712 C CA . ARG A 1 90 ? -19.587 -0.415 1.182 1.00 90.25 90 ARG A CA 1
ATOM 713 C C . ARG A 1 90 ? -19.435 -0.656 2.681 1.00 90.25 90 ARG A C 1
ATOM 715 O O . ARG A 1 90 ? -18.922 0.198 3.402 1.00 90.25 90 ARG A O 1
ATOM 722 N N . ARG A 1 91 ? -19.905 -1.819 3.146 1.00 80.25 91 ARG A N 1
ATOM 723 C CA . ARG A 1 91 ? -19.921 -2.172 4.574 1.00 80.25 91 ARG A CA 1
ATOM 724 C C . ARG A 1 91 ? -18.590 -2.758 5.067 1.00 80.25 91 ARG A C 1
ATOM 726 O O . ARG A 1 91 ? -18.157 -2.383 6.147 1.00 80.25 91 ARG A O 1
ATOM 733 N N . LEU A 1 92 ? -17.950 -3.652 4.306 1.00 76.38 92 LEU A N 1
ATOM 734 C CA . LEU A 1 92 ? -16.690 -4.324 4.677 1.00 76.38 92 LEU A CA 1
ATOM 735 C C . LEU A 1 92 ? -15.573 -3.987 3.709 1.00 76.38 92 LEU A C 1
ATOM 737 O O . LEU A 1 92 ? -15.773 -4.171 2.494 1.00 76.38 92 LEU A O 1
#

Sequence (92 aa):
MNNERESYFYVHGRQFGGAPITIDIRVEMTDGPNAGPILFDAIRGTKLALKREIGGALESISAYGFKKPPKPTTMYR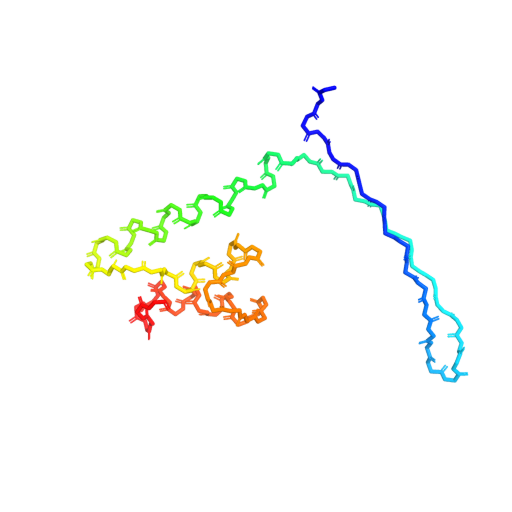AERWVEEFLLNKRRL

pLDDT: mean 94.22, std 6.31, range [49.69, 98.06]